Protein AF-A0A357Z7G7-F1 (afdb_monomer)

Radius of gyration: 24.63 Å; Cα contacts (8 Å, |Δi|>4): 27; chains: 1; bounding box: 89×16×46 Å

Foldseek 3Di:
DDPPDDDDPPPPPPPDPPPPADLVNLLVVLVVLLVVLVPDDLVPDDPVVSVVSVVSNVVSVVSNVVSVVVVCCVVPVPPPDD

Sequence (82 aa):
MSDEKEPEVTEEIEWEEAETTTRSDLISCAYYAISAVEDIDLTLTSKIEANKIRRIRRQSIDIIAEVIGEMHAEIFDTEEDI

Solvent-accessible 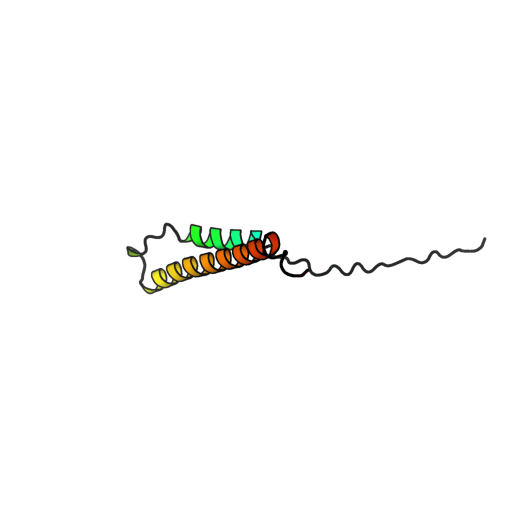surface area (backbone atoms only — not comparable to full-atom values): 5213 Å² total; per-residue (Å²): 136,80,85,79,78,76,81,84,80,78,77,77,77,78,75,69,82,67,75,88,69,49,73,66,51,55,42,50,52,27,49,50,58,35,63,76,53,64,84,61,63,54,89,84,44,54,75,69,54,39,50,50,53,52,47,51,44,49,53,26,49,52,52,41,51,50,55,51,48,52,54,46,42,66,75,67,59,72,81,83,84,131

pLDDT: mean 83.8, std 18.47, range [44.44, 98.38]

Structure (mmCIF, N/CA/C/O backbone):
data_AF-A0A357Z7G7-F1
#
_entry.id   AF-A0A357Z7G7-F1
#
loop_
_atom_site.group_PDB
_atom_site.id
_atom_site.type_symbol
_atom_site.label_atom_id
_atom_site.label_alt_id
_atom_site.label_comp_id
_atom_site.label_asym_id
_atom_site.label_entity_id
_atom_site.label_seq_id
_atom_site.pdbx_PDB_ins_code
_atom_site.Cartn_x
_atom_site.Cartn_y
_atom_site.Cartn_z
_atom_site.occupancy
_atom_site.B_iso_or_equiv
_atom_site.auth_seq_id
_atom_site.auth_comp_id
_atom_site.auth_asym_id
_atom_site.auth_atom_id
_atom_site.pdbx_PDB_model_num
ATOM 1 N N . MET A 1 1 ? 72.088 -3.089 -1.801 1.00 44.44 1 MET A N 1
ATOM 2 C CA . MET A 1 1 ? 70.729 -3.534 -1.451 1.00 44.44 1 MET A CA 1
ATOM 3 C C . MET A 1 1 ? 69.898 -2.271 -1.411 1.00 44.44 1 MET A C 1
ATOM 5 O O . MET A 1 1 ? 69.946 -1.556 -0.424 1.00 44.44 1 MET A O 1
ATOM 9 N N . SER A 1 2 ? 69.366 -1.880 -2.563 1.00 50.72 2 SER A N 1
ATOM 10 C CA . SER A 1 2 ? 68.521 -0.699 -2.712 1.00 50.72 2 SER A CA 1
ATOM 11 C C . SER A 1 2 ? 67.137 -1.054 -2.187 1.00 50.72 2 SER A C 1
ATOM 13 O O . SER A 1 2 ? 66.507 -1.957 -2.727 1.00 50.72 2 SER A O 1
ATOM 15 N N . ASP A 1 3 ? 66.719 -0.390 -1.111 1.00 54.81 3 ASP A N 1
ATOM 16 C CA . ASP A 1 3 ? 65.353 -0.445 -0.598 1.00 54.81 3 ASP A CA 1
ATOM 17 C C . ASP A 1 3 ? 64.407 0.159 -1.645 1.00 54.81 3 ASP A C 1
ATOM 19 O O . ASP A 1 3 ? 64.274 1.379 -1.769 1.00 54.81 3 ASP A O 1
ATOM 23 N N . GLU A 1 4 ? 63.787 -0.706 -2.444 1.00 57.81 4 GLU A N 1
ATOM 24 C CA . GLU A 1 4 ? 62.666 -0.360 -3.312 1.00 57.81 4 GLU A CA 1
ATOM 25 C C . GLU A 1 4 ? 61.411 -0.281 -2.442 1.00 57.81 4 GLU A C 1
ATOM 27 O O . GLU A 1 4 ? 60.804 -1.284 -2.077 1.00 57.81 4 GLU A O 1
ATOM 32 N N . LYS A 1 5 ? 61.056 0.943 -2.046 1.00 59.59 5 LYS A N 1
ATOM 33 C CA . LYS A 1 5 ? 59.793 1.224 -1.370 1.00 59.59 5 LYS A CA 1
ATOM 34 C C . LYS A 1 5 ? 58.678 1.205 -2.417 1.00 59.59 5 LYS A C 1
ATOM 36 O O . LYS A 1 5 ? 58.518 2.173 -3.159 1.00 59.59 5 LYS A O 1
ATOM 41 N N . GLU A 1 6 ? 57.947 0.098 -2.485 1.00 60.09 6 GLU A N 1
ATOM 42 C CA . GLU A 1 6 ? 56.717 -0.015 -3.273 1.00 60.09 6 GLU A CA 1
ATOM 43 C C . GLU A 1 6 ? 55.709 1.066 -2.829 1.00 60.09 6 GLU A C 1
ATOM 45 O O . GLU A 1 6 ? 55.582 1.331 -1.627 1.00 60.09 6 GLU A O 1
ATOM 50 N N . PRO A 1 7 ? 55.011 1.740 -3.760 1.00 55.31 7 PRO A N 1
ATOM 51 C CA . PRO A 1 7 ? 53.953 2.668 -3.394 1.00 55.31 7 PRO A CA 1
ATOM 52 C C . PRO A 1 7 ? 52.729 1.875 -2.915 1.00 55.31 7 PRO A C 1
ATOM 54 O O . PRO A 1 7 ? 52.107 1.157 -3.694 1.00 55.31 7 PRO A O 1
ATOM 57 N N . GLU A 1 8 ? 52.372 2.019 -1.636 1.00 59.59 8 GLU A N 1
ATOM 58 C CA . GLU A 1 8 ? 51.062 1.606 -1.123 1.00 59.59 8 GLU A CA 1
ATOM 59 C C . GLU A 1 8 ? 49.986 2.425 -1.845 1.00 59.59 8 GLU A C 1
ATOM 61 O O . GLU A 1 8 ? 49.770 3.602 -1.557 1.00 59.59 8 GLU A O 1
ATOM 66 N N . VAL A 1 9 ? 49.334 1.807 -2.829 1.00 53.81 9 VAL A N 1
ATOM 67 C CA . VAL A 1 9 ? 48.120 2.339 -3.441 1.00 53.81 9 VAL A CA 1
ATOM 68 C C . VAL A 1 9 ? 47.001 2.161 -2.418 1.00 53.81 9 VAL A C 1
ATOM 70 O O . VAL A 1 9 ? 46.368 1.113 -2.335 1.00 53.81 9 VAL A O 1
ATOM 73 N N . THR A 1 10 ? 46.784 3.177 -1.588 1.00 56.75 10 THR A N 1
ATOM 74 C CA . THR A 1 10 ? 45.554 3.304 -0.808 1.00 56.75 10 THR A CA 1
ATOM 75 C C . THR A 1 10 ? 44.465 3.809 -1.748 1.00 56.75 10 THR A C 1
ATOM 77 O O . THR A 1 10 ? 44.216 5.010 -1.833 1.00 56.75 10 THR A O 1
ATOM 80 N N . GLU A 1 11 ? 43.859 2.898 -2.508 1.00 56.75 11 GLU A N 1
ATOM 81 C CA . GLU A 1 11 ? 42.550 3.140 -3.112 1.00 56.75 11 GLU A CA 1
ATOM 82 C C . GLU A 1 11 ? 41.551 3.303 -1.958 1.00 56.75 11 GLU A C 1
ATOM 84 O O . GLU A 1 11 ? 41.092 2.329 -1.359 1.00 56.75 11 GLU A O 1
ATOM 89 N N . GLU A 1 12 ? 41.273 4.553 -1.581 1.00 51.12 12 GLU A N 1
ATOM 90 C CA . GLU A 1 12 ? 40.079 4.886 -0.813 1.00 51.12 12 GLU A CA 1
ATOM 91 C C . GLU A 1 12 ? 38.882 4.483 -1.675 1.00 51.12 12 GLU A C 1
ATOM 93 O O . GLU A 1 12 ? 38.490 5.191 -2.599 1.00 51.12 12 GLU A O 1
ATOM 98 N N . ILE A 1 13 ? 38.349 3.287 -1.417 1.00 61.00 13 ILE A N 1
ATOM 99 C CA . ILE A 1 13 ? 37.072 2.852 -1.970 1.00 61.00 13 ILE A CA 1
ATOM 100 C C . ILE A 1 13 ? 36.031 3.808 -1.391 1.00 61.00 13 ILE A C 1
ATOM 102 O O . ILE A 1 13 ? 35.615 3.674 -0.238 1.00 61.00 13 ILE A O 1
ATOM 106 N N . GLU A 1 14 ? 35.663 4.811 -2.180 1.00 53.19 14 GLU A N 1
ATOM 107 C CA . GLU A 1 14 ? 34.484 5.633 -1.964 1.00 53.19 14 GLU A CA 1
ATOM 108 C C . GLU A 1 14 ? 33.282 4.701 -2.145 1.00 53.19 14 GLU A C 1
ATOM 110 O O . GLU A 1 14 ? 32.819 4.437 -3.252 1.00 53.19 14 GLU A O 1
ATOM 115 N N . TRP A 1 15 ? 32.855 4.078 -1.044 1.00 57.00 15 TRP A N 1
ATOM 116 C CA . TRP A 1 15 ? 31.602 3.341 -0.999 1.00 57.00 15 TRP A CA 1
ATOM 117 C C . TRP A 1 15 ? 30.494 4.375 -1.187 1.00 57.00 15 TRP A C 1
ATOM 119 O O . TRP A 1 15 ? 30.049 4.979 -0.212 1.00 57.00 15 TRP A O 1
ATOM 129 N N . GLU A 1 16 ? 30.094 4.618 -2.438 1.00 57.81 16 GLU A N 1
ATOM 130 C CA . GLU A 1 16 ? 28.839 5.300 -2.744 1.00 57.81 16 GLU A CA 1
ATOM 131 C C . GLU A 1 16 ? 27.761 4.675 -1.860 1.00 57.81 16 GLU A C 1
ATOM 133 O O . GLU A 1 16 ? 27.656 3.446 -1.777 1.00 57.81 16 GLU A O 1
ATOM 138 N N . GLU A 1 17 ? 27.034 5.518 -1.124 1.00 51.56 17 GLU A N 1
ATOM 139 C CA . GLU A 1 17 ? 25.962 5.100 -0.231 1.00 51.56 17 GLU A CA 1
ATOM 140 C C . GLU A 1 17 ? 24.968 4.261 -1.036 1.00 51.56 17 GLU A C 1
ATOM 142 O O . GLU A 1 17 ? 24.108 4.793 -1.734 1.00 51.56 17 GLU A O 1
ATOM 147 N N . ALA A 1 18 ? 25.121 2.936 -0.986 1.00 59.41 18 ALA A N 1
ATOM 148 C CA . ALA A 1 18 ? 24.217 2.029 -1.660 1.00 59.41 18 ALA A CA 1
ATOM 149 C C . ALA A 1 18 ? 22.804 2.367 -1.186 1.00 59.41 18 ALA A C 1
ATOM 151 O O . ALA A 1 18 ? 22.567 2.446 0.024 1.00 59.41 18 ALA A O 1
ATOM 152 N N . GLU A 1 19 ? 21.885 2.587 -2.127 1.00 60.50 19 GLU A N 1
ATOM 153 C CA . GLU A 1 19 ? 20.472 2.785 -1.827 1.00 60.50 19 GLU A CA 1
ATOM 154 C C . GLU A 1 19 ? 20.014 1.672 -0.883 1.00 60.50 19 GLU A C 1
ATOM 156 O O . GLU A 1 19 ? 19.872 0.509 -1.258 1.00 60.50 19 GLU A O 1
ATOM 161 N N . THR A 1 20 ? 19.832 2.023 0.391 1.00 68.06 20 THR A N 1
ATOM 162 C CA . THR A 1 20 ? 19.522 1.037 1.437 1.00 68.06 20 THR A CA 1
ATOM 163 C C . THR A 1 20 ? 18.119 0.457 1.287 1.00 68.06 20 THR A C 1
ATOM 165 O O . THR A 1 20 ? 17.781 -0.511 1.962 1.00 68.06 20 THR A O 1
ATOM 168 N N . THR A 1 21 ? 17.297 1.057 0.422 1.00 81.56 21 THR A N 1
ATOM 169 C CA . THR A 1 21 ? 15.919 0.654 0.156 1.00 81.56 21 THR A CA 1
ATOM 170 C C . THR A 1 21 ? 15.767 0.355 -1.325 1.00 81.56 21 THR A C 1
ATOM 172 O O . THR A 1 21 ? 15.857 1.251 -2.158 1.00 81.56 21 THR A O 1
ATOM 175 N N . THR A 1 22 ? 15.506 -0.904 -1.653 1.00 90.12 22 THR A N 1
ATOM 176 C CA . THR A 1 22 ? 15.275 -1.326 -3.034 1.00 90.12 22 THR A CA 1
ATOM 177 C C . THR A 1 22 ? 13.809 -1.140 -3.438 1.00 90.12 22 THR A C 1
ATOM 179 O O . THR A 1 22 ? 12.905 -1.099 -2.598 1.00 90.12 22 THR A O 1
ATOM 182 N N . ARG A 1 23 ? 13.531 -1.132 -4.749 1.00 92.44 23 ARG A N 1
ATOM 183 C CA . ARG A 1 23 ? 12.157 -1.176 -5.295 1.00 92.44 23 ARG A CA 1
ATOM 184 C C . ARG A 1 23 ? 11.333 -2.339 -4.719 1.00 92.44 23 ARG A C 1
ATOM 186 O O . ARG A 1 23 ? 10.153 -2.184 -4.406 1.00 92.44 23 ARG A O 1
ATOM 193 N N . SER A 1 24 ? 11.975 -3.493 -4.514 1.00 93.81 24 SER A N 1
ATOM 194 C CA . SER A 1 24 ? 11.355 -4.664 -3.881 1.00 93.81 24 SER A CA 1
ATOM 195 C C . SER A 1 24 ? 10.959 -4.390 -2.430 1.00 93.81 24 SER A C 1
ATOM 197 O O . SER A 1 24 ? 9.891 -4.831 -1.999 1.00 93.81 24 SER A O 1
ATOM 199 N N . ASP A 1 25 ? 11.777 -3.648 -1.680 1.00 94.94 25 ASP A N 1
ATOM 200 C CA . ASP A 1 25 ? 11.476 -3.282 -0.293 1.00 94.94 25 ASP A CA 1
ATOM 201 C C . ASP A 1 25 ? 10.277 -2.336 -0.216 1.00 94.94 25 ASP A C 1
ATOM 203 O O . ASP A 1 25 ? 9.403 -2.525 0.632 1.00 94.94 25 ASP A O 1
ATOM 207 N N . LEU A 1 26 ? 10.176 -1.373 -1.139 1.00 94.38 26 LEU A N 1
ATOM 208 C CA . LEU A 1 26 ? 9.034 -0.457 -1.226 1.00 94.38 26 LEU A CA 1
ATOM 209 C C . LEU A 1 26 ? 7.728 -1.208 -1.511 1.00 94.38 26 LEU A C 1
ATOM 211 O O . LEU A 1 26 ? 6.750 -1.042 -0.776 1.00 94.38 26 LEU A O 1
ATOM 215 N N . ILE A 1 27 ? 7.726 -2.080 -2.526 1.00 97.12 27 ILE A N 1
ATOM 216 C CA . ILE A 1 27 ? 6.556 -2.899 -2.879 1.00 97.12 27 ILE A CA 1
ATOM 217 C C . ILE A 1 27 ? 6.179 -3.821 -1.716 1.00 97.12 27 ILE A C 1
ATOM 219 O O . ILE A 1 27 ? 5.010 -3.886 -1.330 1.00 97.12 27 ILE A O 1
ATOM 223 N N . SER A 1 28 ? 7.162 -4.501 -1.121 1.00 97.38 28 SER A N 1
ATOM 224 C CA . SER A 1 28 ? 6.928 -5.433 -0.014 1.00 97.38 28 SER A CA 1
ATOM 225 C C . SER A 1 28 ? 6.362 -4.715 1.209 1.00 97.38 28 SER A C 1
ATOM 227 O O . SER A 1 28 ? 5.385 -5.171 1.800 1.00 97.38 28 SER A O 1
ATOM 229 N N . CYS A 1 29 ? 6.922 -3.559 1.570 1.00 96.62 29 CYS A N 1
ATOM 230 C CA . CYS A 1 29 ? 6.448 -2.748 2.687 1.00 96.62 29 CYS A CA 1
ATOM 231 C C . CYS A 1 29 ? 5.006 -2.267 2.464 1.00 96.62 29 CYS A C 1
ATOM 233 O O . CYS A 1 29 ? 4.150 -2.432 3.340 1.00 96.62 29 CYS A O 1
ATOM 235 N N . ALA A 1 30 ? 4.706 -1.739 1.274 1.00 97.88 30 ALA A N 1
ATOM 236 C CA . ALA A 1 30 ? 3.364 -1.293 0.917 1.00 97.88 30 ALA A CA 1
ATOM 237 C C . ALA A 1 30 ? 2.347 -2.446 0.952 1.00 97.88 30 ALA A C 1
ATOM 239 O O . ALA A 1 30 ? 1.253 -2.281 1.503 1.00 97.88 30 ALA A O 1
ATOM 240 N N . TYR A 1 31 ? 2.725 -3.621 0.438 1.00 98.00 31 TYR A N 1
ATOM 241 C CA . TYR A 1 31 ? 1.908 -4.832 0.481 1.00 98.00 31 TYR A CA 1
ATOM 242 C C . TYR A 1 31 ? 1.625 -5.286 1.920 1.00 98.00 31 TYR A C 1
ATOM 244 O O . TYR A 1 31 ? 0.466 -5.508 2.280 1.00 98.00 31 TYR A O 1
ATOM 252 N N . TYR A 1 32 ? 2.646 -5.353 2.780 1.00 98.12 32 TYR A N 1
ATOM 253 C CA . TYR A 1 32 ? 2.453 -5.716 4.186 1.00 98.12 32 TYR A CA 1
ATOM 254 C C . TYR A 1 32 ? 1.571 -4.710 4.931 1.00 98.12 32 TYR A C 1
ATOM 256 O O . TYR A 1 32 ? 0.742 -5.114 5.747 1.00 98.12 32 TYR A O 1
ATOM 264 N N . ALA A 1 33 ? 1.678 -3.416 4.621 1.00 98.00 33 ALA A N 1
ATOM 265 C CA . ALA A 1 33 ? 0.802 -2.398 5.192 1.00 98.00 33 ALA A CA 1
ATOM 266 C C . ALA A 1 33 ? -0.669 -2.572 4.766 1.00 98.00 33 ALA A C 1
ATOM 268 O O . ALA A 1 33 ? -1.558 -2.339 5.585 1.00 98.00 33 ALA A O 1
ATOM 269 N N . ILE A 1 34 ? -0.938 -3.008 3.526 1.00 97.94 34 ILE A N 1
ATOM 270 C CA . ILE A 1 34 ? -2.297 -3.358 3.071 1.00 97.94 34 ILE A CA 1
ATOM 271 C C . ILE A 1 34 ? -2.805 -4.574 3.840 1.00 97.94 34 ILE A C 1
ATOM 273 O O . ILE A 1 34 ? -3.873 -4.498 4.447 1.00 97.94 34 ILE A O 1
ATOM 277 N N . SER A 1 35 ? -2.025 -5.657 3.854 1.00 97.75 35 SER A N 1
ATOM 278 C CA . SER A 1 35 ? -2.403 -6.919 4.496 1.00 97.75 35 SER A CA 1
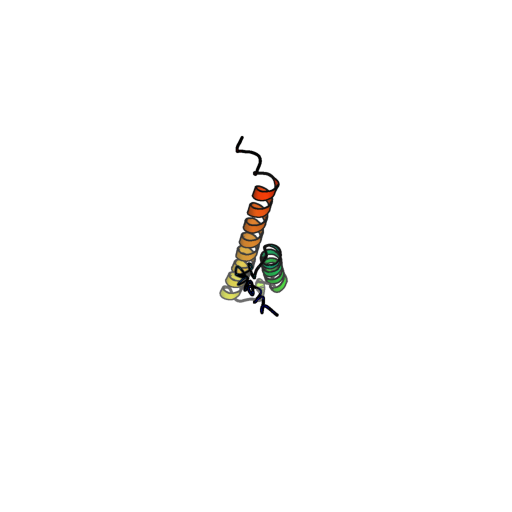ATOM 279 C C . SER A 1 35 ? -2.709 -6.733 5.985 1.00 97.75 35 SER A C 1
ATOM 281 O O . SER A 1 35 ? -3.710 -7.241 6.483 1.00 97.75 35 SER A O 1
ATOM 283 N N . ALA A 1 36 ? -1.929 -5.900 6.683 1.00 97.38 36 ALA A N 1
ATOM 284 C CA . ALA A 1 36 ? -2.146 -5.584 8.094 1.00 97.38 36 ALA A CA 1
ATOM 285 C C . ALA A 1 36 ? -3.506 -4.925 8.395 1.00 97.38 36 ALA A C 1
ATOM 287 O O . ALA A 1 36 ? -3.941 -4.922 9.548 1.00 97.38 36 ALA A O 1
ATOM 288 N N . VAL A 1 37 ? -4.173 -4.339 7.394 1.00 96.94 37 VAL A N 1
ATOM 289 C CA . VAL A 1 37 ? -5.439 -3.616 7.578 1.00 96.94 37 VAL A CA 1
ATOM 290 C C . VAL A 1 37 ? -6.583 -4.130 6.705 1.00 96.94 37 VAL A C 1
ATOM 292 O O . VAL A 1 37 ? -7.667 -3.543 6.743 1.00 96.94 37 VAL A O 1
ATOM 295 N N . GLU A 1 38 ? -6.373 -5.166 5.892 1.00 95.75 38 GLU A N 1
ATOM 296 C CA . GLU A 1 38 ? -7.342 -5.662 4.904 1.00 95.75 38 GLU A CA 1
ATOM 297 C C . GLU A 1 38 ? -8.586 -6.266 5.567 1.00 95.75 38 GLU A C 1
ATOM 299 O O . GLU A 1 38 ? -9.708 -5.862 5.245 1.00 95.75 38 GLU A O 1
ATOM 304 N N . ASP A 1 39 ? -8.375 -7.111 6.575 1.00 96.31 39 ASP A N 1
ATOM 305 C CA . ASP A 1 39 ? -9.434 -7.860 7.265 1.00 96.31 39 ASP A CA 1
ATOM 306 C C . ASP A 1 39 ? -10.128 -7.073 8.386 1.00 96.31 39 ASP A C 1
ATOM 308 O O . ASP A 1 39 ? -11.020 -7.583 9.068 1.00 96.31 39 ASP A O 1
ATOM 312 N N . ILE A 1 40 ? -9.738 -5.814 8.609 1.00 96.44 40 ILE A N 1
ATOM 313 C CA . ILE A 1 40 ? -10.382 -4.979 9.623 1.00 96.44 40 ILE A CA 1
ATOM 314 C C . ILE A 1 40 ? -11.790 -4.609 9.147 1.00 96.44 40 ILE A C 1
ATOM 316 O O . ILE A 1 40 ? -11.961 -3.831 8.202 1.00 96.44 40 ILE A O 1
ATOM 320 N N . ASP A 1 41 ? -12.803 -5.110 9.856 1.00 96.06 41 ASP A N 1
ATOM 321 C CA . ASP A 1 41 ? -14.191 -4.709 9.650 1.00 96.06 41 ASP A CA 1
ATOM 322 C C . ASP A 1 41 ? -14.386 -3.241 10.053 1.00 96.06 41 ASP A C 1
ATOM 324 O O . ASP A 1 41 ? -14.475 -2.879 11.229 1.00 96.06 41 ASP A O 1
ATOM 328 N N . LEU A 1 42 ? -14.486 -2.379 9.042 1.00 95.69 42 LEU A N 1
ATOM 329 C CA . LEU A 1 42 ? -14.642 -0.939 9.222 1.00 95.69 42 LEU A CA 1
ATOM 330 C C . LEU A 1 42 ? -15.945 -0.554 9.933 1.00 95.69 42 LEU A C 1
ATOM 332 O O . LE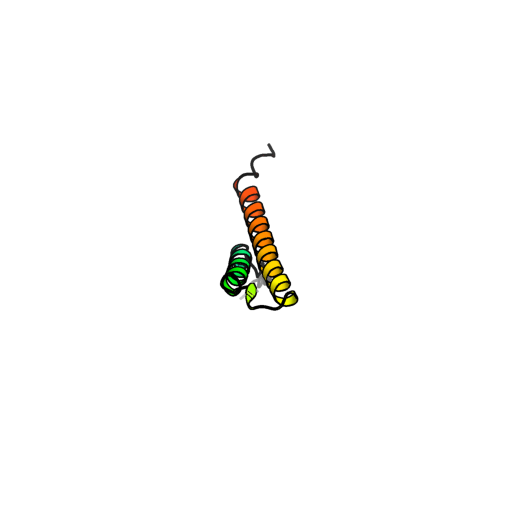U A 1 42 ? -16.017 0.549 10.476 1.00 95.69 42 LEU A O 1
ATOM 336 N N . THR A 1 43 ? -16.960 -1.424 9.947 1.00 95.44 43 THR A N 1
ATOM 337 C CA . THR A 1 43 ? -18.234 -1.164 10.636 1.00 95.44 43 THR A CA 1
ATOM 338 C C . THR A 1 43 ? -18.107 -1.240 12.157 1.00 95.44 43 THR A C 1
ATOM 340 O O . THR A 1 43 ? -18.894 -0.614 12.866 1.00 95.44 43 THR A O 1
ATOM 343 N N . LEU A 1 44 ? -17.074 -1.927 12.653 1.00 96.3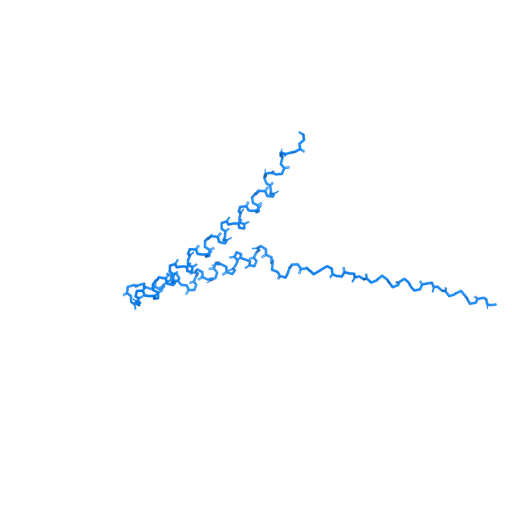1 44 LEU A N 1
ATOM 344 C CA . LEU A 1 44 ? -16.755 -2.061 14.076 1.00 96.31 44 LEU A CA 1
ATOM 345 C C . LEU A 1 44 ? -15.726 -1.025 14.560 1.00 96.31 44 LEU A C 1
ATOM 347 O O . LEU A 1 44 ? -15.298 -1.069 15.711 1.00 96.31 44 LEU A O 1
ATOM 351 N N . THR A 1 45 ? -15.330 -0.082 13.700 1.00 95.69 45 THR A N 1
ATOM 352 C CA . THR A 1 45 ? -14.333 0.957 14.010 1.00 95.69 45 THR A CA 1
ATOM 353 C C . THR A 1 45 ? -14.955 2.348 14.066 1.00 95.69 45 THR A C 1
ATOM 355 O O . THR A 1 45 ? -16.019 2.608 13.497 1.00 95.69 45 THR A O 1
ATOM 358 N N . SER A 1 46 ? -14.283 3.294 14.726 1.00 97.81 46 SER A N 1
ATOM 359 C CA . SER A 1 46 ? -14.709 4.692 14.676 1.00 97.81 46 SER A CA 1
ATOM 360 C C . SER A 1 46 ? -14.542 5.274 13.265 1.00 97.81 46 SER A C 1
ATOM 362 O O . SER A 1 46 ? -13.671 4.875 12.491 1.00 97.81 46 SER A O 1
ATOM 364 N N . LYS A 1 47 ? -15.317 6.316 12.929 1.00 96.56 47 LYS A N 1
ATOM 365 C CA . LYS A 1 47 ? -15.183 7.025 11.639 1.00 96.56 47 LYS A CA 1
ATOM 366 C C . LYS A 1 47 ? -13.753 7.532 11.391 1.00 96.56 47 LYS A C 1
ATOM 368 O O . LYS A 1 47 ? -13.295 7.555 10.250 1.00 96.56 47 LYS A O 1
ATOM 373 N N . ILE A 1 48 ? -13.059 7.948 12.452 1.00 97.38 48 ILE A N 1
ATOM 374 C CA . ILE A 1 48 ? -11.682 8.446 12.379 1.00 97.38 48 ILE A CA 1
ATOM 375 C C . ILE A 1 48 ? -10.723 7.309 12.008 1.00 97.38 48 ILE A C 1
ATOM 377 O O . ILE A 1 48 ? -9.906 7.478 11.104 1.00 97.38 48 ILE A O 1
ATOM 381 N N . GLU A 1 49 ? -10.833 6.151 12.655 1.00 97.31 49 GLU A N 1
ATOM 382 C CA . GLU A 1 49 ? -10.004 4.974 12.357 1.00 97.31 49 GLU A CA 1
ATOM 383 C C . GLU A 1 49 ? -10.281 4.429 10.963 1.00 97.31 49 GLU 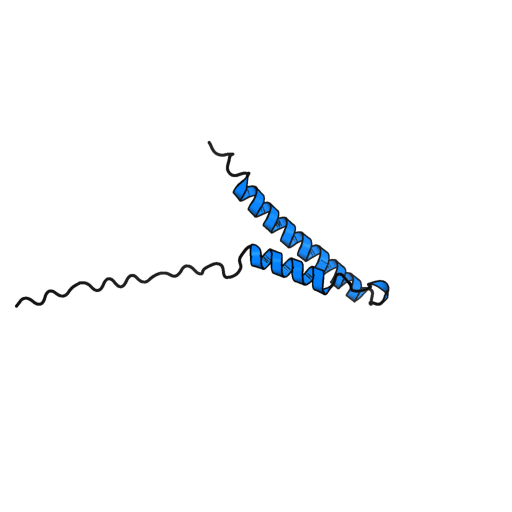A C 1
ATOM 385 O O . GLU A 1 49 ? -9.345 4.205 10.199 1.00 97.31 49 GLU A O 1
ATOM 390 N N . ALA A 1 50 ? -11.554 4.332 10.577 1.00 97.94 50 ALA A N 1
ATOM 391 C CA . ALA A 1 50 ? -11.927 3.888 9.244 1.00 97.94 50 ALA A CA 1
ATOM 392 C C . ALA A 1 50 ? -11.307 4.778 8.151 1.00 97.94 50 ALA A C 1
ATOM 394 O O . ALA A 1 50 ? -10.888 4.294 7.101 1.00 97.94 50 ALA A O 1
ATOM 395 N N . ASN A 1 51 ? -11.204 6.090 8.389 1.00 97.81 51 ASN A N 1
ATOM 396 C CA . ASN A 1 51 ? -10.524 7.003 7.469 1.00 97.81 51 ASN A CA 1
ATOM 397 C C . ASN A 1 51 ? -9.006 6.784 7.427 1.00 97.81 51 ASN A C 1
ATOM 399 O O . ASN A 1 51 ? -8.423 6.872 6.347 1.00 97.81 51 ASN A O 1
ATOM 403 N N . LYS A 1 52 ? -8.368 6.479 8.564 1.00 97.50 52 LYS A N 1
ATOM 404 C CA . LYS A 1 52 ? -6.939 6.126 8.607 1.00 97.50 52 LYS A CA 1
ATOM 405 C C . LYS A 1 52 ? -6.667 4.833 7.839 1.00 97.50 52 LYS A C 1
ATOM 407 O O . LYS A 1 52 ? -5.771 4.821 7.006 1.00 97.50 52 LYS A O 1
ATOM 412 N N . ILE A 1 53 ? -7.483 3.796 8.037 1.00 98.06 53 ILE A N 1
ATOM 413 C CA . ILE A 1 53 ? -7.353 2.514 7.328 1.00 98.06 53 ILE A CA 1
ATOM 414 C C . ILE A 1 53 ? -7.504 2.710 5.816 1.00 98.06 53 ILE A C 1
ATOM 416 O O . ILE A 1 53 ? -6.662 2.260 5.044 1.00 98.06 53 ILE A O 1
ATOM 420 N N . ARG A 1 54 ? -8.526 3.459 5.375 1.00 97.62 54 ARG A N 1
ATOM 421 C CA . ARG A 1 54 ? -8.689 3.798 3.949 1.00 97.62 54 ARG A CA 1
ATOM 422 C C . ARG A 1 54 ? -7.490 4.559 3.392 1.00 97.62 54 ARG A C 1
ATOM 424 O O . ARG A 1 54 ? -7.107 4.339 2.247 1.00 97.62 54 ARG A O 1
ATOM 431 N N . ARG A 1 55 ? -6.911 5.462 4.187 1.00 98.06 55 ARG A N 1
ATOM 432 C CA . ARG A 1 55 ? -5.725 6.223 3.795 1.00 98.06 55 ARG A CA 1
ATOM 433 C C . ARG A 1 55 ? -4.506 5.313 3.631 1.00 98.06 55 ARG A C 1
ATOM 435 O O . ARG A 1 55 ? -3.842 5.450 2.614 1.00 98.06 55 ARG A O 1
ATOM 442 N N . ILE A 1 56 ? -4.271 4.382 4.559 1.00 98.00 56 ILE A N 1
ATOM 443 C CA . ILE A 1 56 ? -3.189 3.386 4.463 1.00 98.00 56 ILE A CA 1
ATOM 44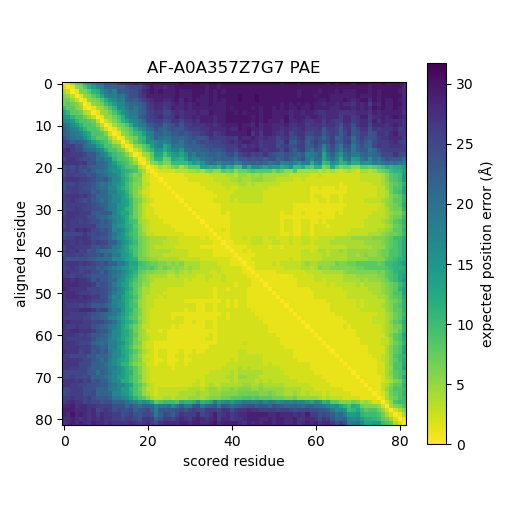4 C C . ILE A 1 56 ? -3.329 2.592 3.164 1.00 98.00 56 ILE A C 1
ATOM 446 O O . ILE A 1 56 ? -2.407 2.58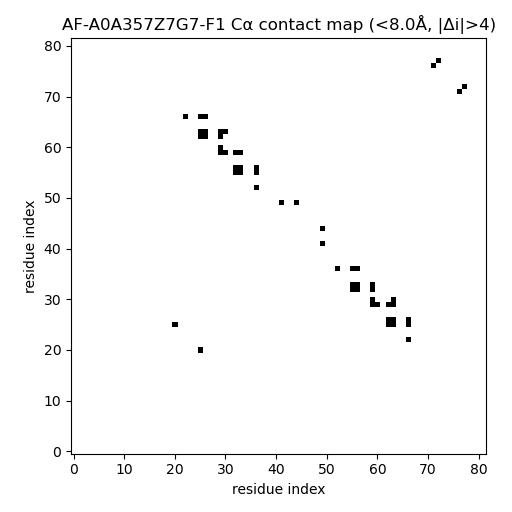8 2.359 1.00 98.00 56 ILE A O 1
ATOM 450 N N . ARG A 1 57 ? -4.515 2.022 2.906 1.00 98.00 57 ARG A N 1
ATOM 451 C CA . ARG A 1 57 ? -4.769 1.245 1.681 1.00 98.00 57 ARG A CA 1
ATOM 452 C C . ARG A 1 57 ? -4.469 2.051 0.417 1.00 98.00 57 ARG A C 1
ATOM 454 O O . ARG A 1 57 ? -3.778 1.555 -0.461 1.00 98.00 57 ARG A O 1
ATOM 461 N N . ARG A 1 58 ? -4.957 3.295 0.337 1.00 98.12 58 ARG A N 1
ATOM 462 C CA . ARG A 1 58 ? -4.720 4.155 -0.831 1.00 98.12 58 ARG A CA 1
ATOM 463 C C . ARG A 1 58 ? -3.235 4.463 -1.018 1.00 98.12 58 ARG A C 1
ATOM 465 O O . ARG A 1 58 ? -2.723 4.245 -2.100 1.00 98.12 58 ARG A O 1
ATOM 472 N N . GLN A 1 59 ? -2.550 4.905 0.035 1.00 98.19 59 GLN A N 1
ATOM 473 C CA . GLN A 1 59 ? -1.132 5.266 -0.057 1.00 98.19 59 GLN A CA 1
ATOM 474 C C . GLN A 1 59 ? -0.254 4.071 -0.436 1.00 98.19 59 GLN A C 1
ATOM 476 O O . GLN A 1 59 ? 0.657 4.228 -1.236 1.00 98.19 59 GLN A O 1
ATOM 481 N N . SER A 1 60 ? -0.541 2.878 0.090 1.00 98.38 60 SER A N 1
ATOM 482 C CA . SER A 1 60 ? 0.171 1.668 -0.322 1.00 98.38 60 SER A CA 1
ATOM 483 C C . SER A 1 60 ? -0.040 1.342 -1.802 1.00 98.38 60 SER A C 1
ATOM 485 O O . SER A 1 60 ? 0.914 0.973 -2.477 1.00 98.38 60 SER A O 1
ATOM 487 N N . ILE A 1 61 ? -1.267 1.488 -2.316 1.00 98.31 61 ILE A N 1
ATOM 488 C CA . ILE A 1 61 ? -1.556 1.277 -3.742 1.00 98.31 61 ILE A CA 1
ATOM 489 C C . ILE A 1 61 ? -0.819 2.311 -4.598 1.00 98.31 61 ILE A C 1
ATOM 491 O O . ILE A 1 61 ? -0.226 1.928 -5.600 1.00 98.31 61 ILE A O 1
ATOM 495 N N . ASP A 1 62 ? -0.814 3.582 -4.188 1.00 98.25 62 ASP A N 1
ATOM 496 C CA . ASP A 1 62 ? -0.118 4.656 -4.906 1.00 98.25 62 ASP A CA 1
ATOM 497 C C . ASP A 1 62 ? 1.395 4.365 -4.998 1.00 98.25 62 ASP A C 1
ATOM 499 O O . ASP A 1 62 ? 1.974 4.474 -6.073 1.00 98.25 62 ASP A O 1
ATOM 503 N N . ILE A 1 63 ? 2.020 3.912 -3.901 1.00 97.62 63 ILE A N 1
ATOM 504 C CA . ILE A 1 63 ? 3.444 3.525 -3.880 1.00 97.62 63 ILE A CA 1
ATOM 505 C C . ILE A 1 63 ? 3.712 2.357 -4.834 1.00 97.62 63 ILE A C 1
ATOM 507 O O . ILE A 1 63 ? 4.663 2.399 -5.609 1.00 97.62 63 ILE A O 1
ATOM 511 N N . ILE A 1 64 ? 2.886 1.308 -4.786 1.00 98.00 64 ILE A N 1
ATOM 512 C CA . ILE A 1 64 ? 3.053 0.140 -5.662 1.00 98.00 64 ILE A CA 1
ATOM 513 C C . ILE A 1 64 ? 2.902 0.547 -7.132 1.00 98.00 64 ILE A C 1
ATOM 515 O O . ILE A 1 64 ? 3.679 0.094 -7.968 1.00 98.00 64 ILE A O 1
ATOM 519 N N . ALA A 1 65 ? 1.917 1.390 -7.446 1.00 97.88 65 ALA A N 1
ATOM 520 C CA . ALA A 1 65 ? 1.671 1.854 -8.805 1.00 97.88 65 ALA A CA 1
ATOM 521 C C . ALA A 1 65 ? 2.850 2.666 -9.356 1.00 97.88 65 ALA A C 1
ATOM 523 O O . ALA A 1 65 ? 3.251 2.423 -10.490 1.00 97.88 65 ALA A O 1
ATOM 524 N N . GLU A 1 66 ? 3.420 3.567 -8.552 1.00 97.19 66 GLU A N 1
ATOM 525 C CA . GLU A 1 66 ? 4.581 4.372 -8.945 1.00 97.19 66 GLU A CA 1
ATOM 526 C C . GLU A 1 66 ? 5.786 3.485 -9.269 1.00 97.19 66 GLU A C 1
ATOM 528 O O . GLU A 1 66 ? 6.304 3.527 -10.381 1.00 97.19 66 GLU A O 1
ATOM 533 N N . VAL A 1 67 ? 6.167 2.597 -8.343 1.00 96.56 67 VAL A N 1
ATOM 534 C CA . VAL A 1 67 ? 7.346 1.734 -8.517 1.00 96.56 67 VAL A CA 1
ATOM 535 C C . VAL A 1 67 ? 7.172 0.785 -9.708 1.00 96.56 67 VAL A C 1
ATOM 537 O O . VAL A 1 67 ? 8.116 0.552 -10.459 1.00 96.56 67 VAL A O 1
ATOM 540 N N . ILE A 1 68 ? 5.968 0.243 -9.922 1.00 96.38 68 ILE A N 1
ATOM 541 C CA . ILE A 1 68 ? 5.684 -0.571 -11.114 1.00 96.38 68 ILE A CA 1
ATOM 542 C C . ILE A 1 68 ? 5.778 0.277 -12.388 1.00 96.38 68 ILE A C 1
ATOM 544 O O . ILE A 1 68 ? 6.282 -0.21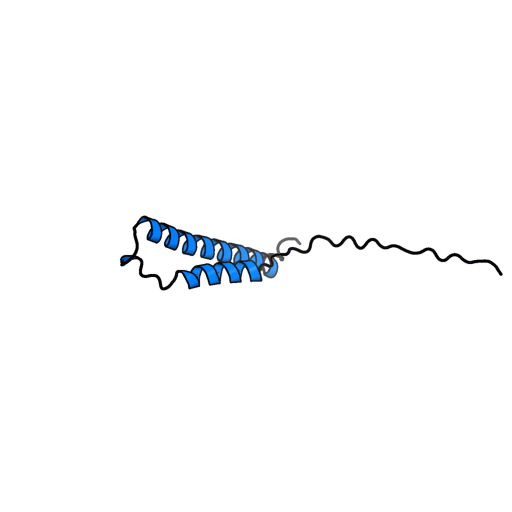6 -13.394 1.00 96.38 68 ILE A O 1
ATOM 548 N N . GLY A 1 69 ? 5.303 1.524 -12.354 1.00 96.06 69 GLY A N 1
ATOM 549 C CA . GLY A 1 69 ? 5.396 2.462 -13.469 1.00 96.06 69 GLY A CA 1
ATOM 550 C C . GLY A 1 69 ? 6.843 2.752 -13.861 1.00 96.06 69 GLY A C 1
ATOM 551 O O . GLY A 1 69 ? 7.188 2.603 -15.030 1.00 96.06 69 GLY A O 1
ATOM 552 N N . GLU A 1 70 ? 7.696 3.066 -12.886 1.00 94.12 70 GLU A N 1
ATOM 553 C CA . GLU A 1 70 ? 9.139 3.255 -13.088 1.00 94.12 70 GLU A CA 1
ATOM 554 C C . GLU A 1 70 ? 9.785 2.010 -13.709 1.00 94.12 70 GLU A C 1
ATOM 556 O O . GLU A 1 70 ? 10.441 2.094 -14.744 1.00 94.12 70 GLU A O 1
ATOM 561 N N . MET A 1 71 ? 9.538 0.830 -13.126 1.00 93.50 71 MET A N 1
ATOM 562 C CA . MET A 1 71 ? 10.082 -0.432 -13.637 1.00 93.50 71 MET A CA 1
ATOM 563 C C . MET A 1 71 ? 9.609 -0.731 -15.061 1.00 93.50 71 MET A C 1
ATOM 565 O O . MET A 1 71 ? 10.376 -1.242 -15.873 1.00 93.50 71 MET A O 1
ATOM 569 N N . HIS A 1 72 ? 8.344 -0.444 -15.371 1.00 94.31 72 HIS A N 1
ATOM 570 C CA . HIS A 1 72 ? 7.810 -0.635 -16.712 1.00 94.31 72 HIS A CA 1
ATOM 571 C C . HIS A 1 72 ? 8.482 0.310 -17.712 1.00 94.31 72 HIS A C 1
ATOM 573 O O . HIS A 1 72 ? 8.913 -0.147 -18.767 1.00 94.31 72 HIS A O 1
ATOM 579 N N . ALA A 1 73 ? 8.606 1.597 -17.379 1.00 93.62 73 ALA A N 1
ATOM 580 C CA . ALA A 1 73 ? 9.263 2.581 -18.234 1.00 93.62 73 ALA A CA 1
ATOM 581 C C . ALA A 1 73 ? 10.738 2.221 -18.483 1.00 93.62 73 ALA A C 1
ATOM 583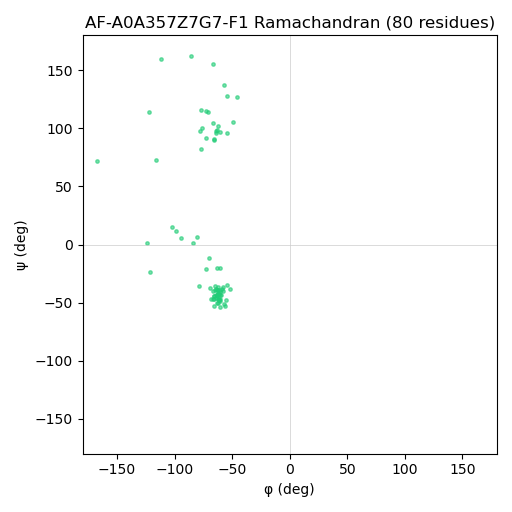 O O . ALA A 1 73 ? 11.198 2.236 -19.620 1.00 93.62 73 ALA A O 1
ATOM 584 N N . GLU A 1 74 ? 11.470 1.794 -17.453 1.00 89.31 74 GLU A N 1
ATOM 585 C CA . GLU A 1 74 ? 12.863 1.350 -17.599 1.00 89.31 74 GLU A CA 1
ATOM 586 C C . GLU A 1 74 ? 13.007 0.143 -18.539 1.00 89.31 74 GLU A C 1
ATOM 588 O O . GLU A 1 74 ? 13.936 0.085 -19.348 1.00 89.31 74 GLU A O 1
ATOM 593 N N . ILE A 1 75 ? 12.095 -0.829 -18.448 1.00 90.88 75 ILE A N 1
ATOM 594 C CA . ILE A 1 75 ? 12.170 -2.066 -19.236 1.00 90.88 75 ILE A CA 1
ATOM 595 C C . ILE A 1 75 ? 11.691 -1.856 -20.679 1.00 90.88 75 ILE A C 1
ATOM 597 O O . ILE A 1 75 ? 12.223 -2.499 -21.583 1.00 90.88 75 ILE A O 1
ATOM 601 N N . PHE A 1 76 ? 10.678 -1.012 -20.893 1.00 88.31 76 PHE A N 1
ATOM 602 C CA . PHE A 1 76 ? 9.934 -0.962 -22.156 1.00 88.31 76 PHE A CA 1
ATOM 603 C C . PHE A 1 76 ? 9.950 0.400 -22.866 1.00 88.31 76 PHE A C 1
ATOM 605 O O . PHE A 1 76 ? 9.785 0.412 -24.082 1.00 88.31 76 PHE A O 1
ATOM 612 N N . ASP A 1 77 ? 10.177 1.517 -22.166 1.00 81.44 77 ASP A N 1
ATOM 613 C CA . ASP A 1 77 ? 10.184 2.872 -22.755 1.00 81.44 77 ASP A CA 1
ATOM 614 C C . ASP A 1 77 ? 11.607 3.388 -23.061 1.00 81.44 77 ASP A C 1
ATOM 616 O O . ASP A 1 77 ? 11.806 4.556 -23.387 1.00 81.44 77 ASP A O 1
ATOM 620 N N . THR A 1 78 ? 12.623 2.522 -23.011 1.00 62.66 78 THR A N 1
ATOM 621 C CA . THR A 1 78 ? 14.020 2.853 -23.357 1.00 62.66 78 THR A CA 1
ATOM 622 C C . THR A 1 78 ? 14.315 2.859 -24.870 1.00 62.66 78 THR A C 1
ATOM 624 O O . THR A 1 78 ? 15.467 3.035 -25.264 1.00 62.66 78 THR A O 1
ATOM 627 N N . GLU A 1 79 ? 13.297 2.711 -25.732 1.00 60.00 79 GLU A N 1
ATOM 628 C CA . GLU A 1 79 ? 13.421 2.679 -27.205 1.00 60.00 79 GLU A CA 1
ATOM 629 C C . GLU A 1 79 ? 13.026 3.992 -27.934 1.00 60.00 79 GLU A C 1
ATOM 631 O O . GLU A 1 79 ? 12.877 3.981 -29.156 1.00 60.00 79 GLU A O 1
ATOM 636 N N . GLU A 1 80 ? 12.901 5.139 -27.255 1.00 60.00 80 GLU A N 1
ATOM 637 C CA . GLU A 1 80 ? 12.765 6.459 -27.913 1.00 60.00 80 GLU A CA 1
ATOM 638 C C . GLU A 1 80 ? 13.955 7.377 -27.593 1.00 60.00 80 GLU A C 1
ATOM 640 O O . GLU A 1 80 ? 13.828 8.318 -26.824 1.00 60.00 80 GLU A O 1
ATOM 645 N N . ASP A 1 81 ? 15.120 7.088 -28.183 1.00 56.28 81 ASP A N 1
ATOM 646 C CA . ASP A 1 81 ? 16.186 8.068 -28.471 1.00 56.28 81 ASP A CA 1
ATOM 647 C C . ASP A 1 81 ? 17.225 7.434 -29.435 1.00 56.28 81 ASP A C 1
ATOM 649 O O . ASP A 1 81 ? 18.345 7.080 -29.054 1.00 56.28 81 ASP A O 1
ATOM 653 N N . ILE A 1 82 ? 16.842 7.253 -30.712 1.00 46.44 82 ILE A N 1
ATOM 654 C CA . ILE A 1 82 ? 17.765 7.088 -31.860 1.00 46.44 82 ILE A CA 1
ATOM 655 C C . ILE A 1 82 ? 17.373 8.071 -32.963 1.00 46.44 82 ILE A C 1
ATOM 657 O O . ILE A 1 82 ? 16.188 8.062 -33.366 1.00 46.44 82 ILE A O 1
#

Nearest PDB structures (foldseek):
  5l8f-assembly1_A  TM=8.106E-01  e=9.064E+00  Rhodospirillum rubrum ATCC 11170
  5l8b-assembly1_E  TM=7.578E-01  e=7.536E+00  Rhodospirillum rubrum
  5l8b-assembly1_J  TM=6.108E-01  e=9.064E+00  Rhodospirillum rubrum

Mean predicted aligned error: 11.77 Å

Secondary structure (DSSP, 8-state):
-------------------SS-HHHHHHHHHHHHHHHHT--GGGS-HHHHHHHHHHHHHHHHHHHHHHHHHHHHHHSTT---